Protein AF-A0A966A2Q1-F1 (afdb_monomer_lite)

Foldseek 3Di:
DPPDPCPPVVPDDPVVVVVVVVVVVVVVVVVLVVVCVVCVVPHDPVVSVVVVVVVVVVVCVVVCVVVDCVVVVDPCVPVVVVVVVVVVVVVVVVD

Radius of gyration: 18.0 Å; chains: 1; bounding box: 46×35×42 Å

pLDDT: mean 70.25, std 11.03, range [39.84, 89.94]

Sequence (95 aa):
MFSSHSARFAKFSDPVKAALLIVFAGLLFSSMNAMIRHAASELHPLEIVFFRSLFGFVAMLPWLSRQGLGVLRSRRPGLIGLRTLFGFISMATWF

Structure (mmCIF, N/CA/C/O backbone):
data_AF-A0A966A2Q1-F1
#
_entry.id   AF-A0A966A2Q1-F1
#
loop_
_atom_site.group_PDB
_atom_site.id
_atom_site.type_symbol
_atom_site.label_atom_id
_atom_site.label_alt_id
_atom_site.label_comp_id
_atom_site.label_asym_id
_atom_site.label_entity_id
_atom_site.label_seq_id
_atom_site.pdbx_PDB_ins_code
_atom_site.Cartn_x
_atom_site.Cartn_y
_atom_site.Cartn_z
_atom_site.occupancy
_atom_site.B_iso_or_equiv
_atom_site.auth_seq_id
_atom_site.auth_comp_id
_atom_site.auth_asym_id
_atom_site.auth_atom_id
_atom_site.pdbx_PDB_model_num
ATOM 1 N N . MET A 1 1 ? -23.869 9.126 10.431 1.00 39.84 1 MET A N 1
ATOM 2 C CA . MET A 1 1 ? -24.474 8.066 9.593 1.00 39.84 1 MET A CA 1
ATOM 3 C C . MET A 1 1 ? -23.381 7.129 9.047 1.00 39.84 1 MET A C 1
ATOM 5 O O . MET A 1 1 ? -23.240 6.969 7.849 1.00 39.84 1 MET A O 1
ATOM 9 N N . PHE A 1 2 ? -22.577 6.521 9.933 1.00 46.44 2 PHE A N 1
ATOM 10 C CA . PHE A 1 2 ? -21.497 5.565 9.600 1.00 46.44 2 PHE A CA 1
ATOM 11 C C . PHE A 1 2 ? -21.579 4.322 10.515 1.00 46.44 2 PHE A C 1
ATOM 13 O O . PHE A 1 2 ? -20.570 3.799 10.968 1.00 46.44 2 PHE A O 1
ATOM 20 N N . SER A 1 3 ? -22.795 3.879 10.862 1.00 50.09 3 SER A N 1
ATOM 21 C CA . SER A 1 3 ? -23.021 2.936 11.974 1.00 50.09 3 SER A CA 1
ATOM 22 C C . SER A 1 3 ? -23.832 1.686 11.601 1.00 50.09 3 SER A C 1
ATOM 24 O O . SER A 1 3 ? -24.654 1.239 12.393 1.00 50.09 3 SER A O 1
ATOM 26 N N . SER A 1 4 ? -23.640 1.089 10.417 1.00 50.03 4 SER A N 1
ATOM 27 C CA . SER A 1 4 ? -24.376 -0.153 10.082 1.00 50.03 4 SER A CA 1
ATOM 28 C C . SER A 1 4 ? -23.541 -1.322 9.535 1.00 50.03 4 SER A C 1
ATOM 30 O O . SER A 1 4 ? -23.972 -2.465 9.627 1.00 50.03 4 SER A O 1
ATOM 32 N N . HIS A 1 5 ? -22.291 -1.121 9.096 1.00 53.72 5 HIS A N 1
ATOM 33 C CA . HIS A 1 5 ? -21.454 -2.247 8.637 1.00 53.72 5 HIS A CA 1
ATOM 34 C C . HIS A 1 5 ? -20.673 -2.976 9.754 1.00 53.72 5 HIS A C 1
ATOM 36 O O . HIS A 1 5 ? -20.130 -4.052 9.512 1.00 53.72 5 HIS A O 1
ATOM 42 N N . SER A 1 6 ? -20.646 -2.449 10.987 1.00 54.41 6 SER A N 1
ATOM 43 C CA . SER A 1 6 ? -19.872 -3.025 12.107 1.00 54.41 6 SER A CA 1
ATOM 44 C C . SER A 1 6 ? -20.552 -4.190 12.844 1.00 54.41 6 SER A C 1
ATOM 46 O O . SER A 1 6 ? -19.921 -4.825 13.686 1.00 54.41 6 SER A O 1
ATOM 48 N N . ALA A 1 7 ? -21.812 -4.517 12.540 1.00 50.31 7 ALA A N 1
ATOM 49 C CA . ALA A 1 7 ? -22.607 -5.421 13.379 1.00 50.31 7 ALA A CA 1
ATOM 50 C C . ALA A 1 7 ? -22.302 -6.929 13.215 1.00 50.31 7 ALA A C 1
ATOM 52 O O . ALA A 1 7 ? -22.688 -7.711 14.078 1.00 50.31 7 ALA A O 1
ATOM 53 N N . ARG A 1 8 ? -21.576 -7.372 12.172 1.00 52.78 8 ARG A N 1
ATOM 54 C CA . ARG A 1 8 ? -21.181 -8.799 12.017 1.00 52.78 8 ARG A CA 1
ATOM 55 C C . ARG A 1 8 ? -19.759 -9.127 12.482 1.00 52.78 8 ARG A C 1
ATOM 57 O O . ARG A 1 8 ? -19.449 -10.296 12.674 1.00 52.78 8 ARG A O 1
ATOM 64 N N . PHE A 1 9 ? -18.919 -8.121 12.731 1.00 49.81 9 PHE A N 1
ATOM 65 C CA . PHE A 1 9 ? -17.531 -8.301 13.190 1.00 49.81 9 PHE A CA 1
ATOM 66 C C . PHE A 1 9 ? -17.355 -8.115 14.708 1.00 49.81 9 PHE A C 1
ATOM 68 O O . PHE A 1 9 ? -16.229 -8.062 15.205 1.00 49.81 9 PHE A O 1
ATOM 75 N N . ALA A 1 10 ? -18.456 -8.037 15.458 1.00 51.34 10 ALA A N 1
ATOM 76 C CA . ALA A 1 10 ? -18.478 -7.775 16.898 1.00 51.34 10 ALA A CA 1
ATOM 77 C C . ALA A 1 10 ? -18.044 -8.964 17.787 1.00 51.34 10 ALA A C 1
ATOM 79 O O . ALA A 1 10 ? -18.146 -8.868 19.004 1.00 51.34 10 ALA A O 1
ATOM 80 N N . LYS A 1 11 ? -17.561 -10.081 17.217 1.00 56.16 11 LYS A N 1
ATOM 81 C CA . LYS A 1 11 ? -17.215 -11.296 17.985 1.00 56.16 11 LYS A CA 1
ATOM 82 C C . LYS A 1 11 ? -15.722 -11.638 18.074 1.00 56.16 11 LYS A C 1
ATOM 84 O O . LYS A 1 11 ? -15.375 -12.527 18.840 1.00 56.16 11 LYS A O 1
ATOM 89 N N . PHE A 1 12 ? -14.844 -10.958 17.331 1.00 58.75 12 PHE A N 1
ATOM 90 C CA . PHE A 1 12 ? -13.405 -11.268 17.301 1.00 58.75 12 PHE A CA 1
ATOM 91 C C . PHE A 1 12 ? -12.561 -10.103 17.822 1.00 58.75 12 PHE A C 1
ATOM 93 O O . PHE A 1 12 ? -12.850 -8.945 17.510 1.00 58.75 12 PHE A O 1
ATOM 100 N N . SER A 1 13 ? -11.524 -10.426 18.603 1.00 72.81 13 SER A N 1
ATOM 101 C CA . SER A 1 13 ? -10.578 -9.458 19.161 1.00 72.81 13 SER A CA 1
ATOM 102 C C . SER A 1 13 ? -9.848 -8.697 18.048 1.00 72.81 13 SER A C 1
ATOM 104 O O . SER A 1 13 ? -9.609 -9.230 16.960 1.00 72.81 13 SER A O 1
ATOM 106 N N . ASP A 1 14 ? -9.494 -7.436 18.306 1.00 73.94 14 ASP A N 1
ATOM 107 C CA . ASP A 1 14 ? -8.807 -6.572 17.334 1.00 73.94 14 ASP A CA 1
ATOM 108 C C . ASP A 1 14 ? -7.538 -7.197 16.706 1.00 73.94 14 ASP A C 1
ATOM 110 O O . ASP A 1 14 ? -7.339 -7.023 15.499 1.00 73.94 14 ASP A O 1
ATO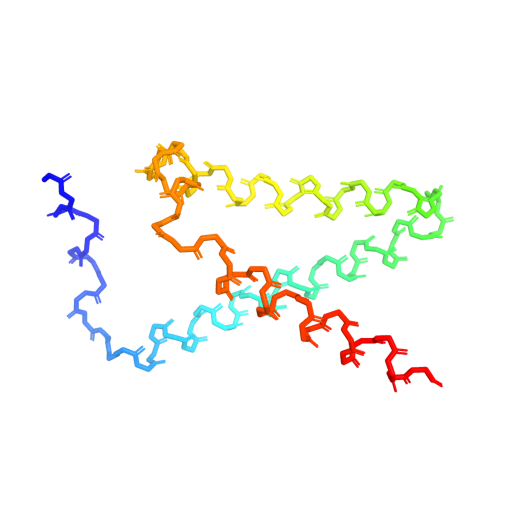M 114 N N . PRO A 1 15 ? -6.742 -8.022 17.422 1.00 81.94 15 PRO A N 1
ATOM 115 C CA . PRO A 1 15 ? -5.622 -8.754 16.829 1.00 81.94 15 PRO A CA 1
ATOM 116 C C . PRO A 1 15 ? -6.031 -9.755 15.740 1.00 81.94 15 PRO A C 1
ATOM 118 O O . PRO A 1 15 ? -5.335 -9.888 14.738 1.00 81.94 15 PRO A O 1
ATOM 121 N N . VAL A 1 16 ? -7.169 -10.443 15.887 1.00 82.94 16 VAL A N 1
ATOM 122 C CA . VAL A 1 16 ? -7.634 -11.444 14.907 1.00 82.94 16 VAL A CA 1
ATOM 123 C C . VAL A 1 16 ? -8.095 -10.766 13.620 1.00 82.94 16 VAL A C 1
ATOM 125 O O . VAL A 1 16 ? -7.821 -11.255 12.526 1.00 82.94 16 VAL A O 1
ATOM 128 N N . LYS A 1 17 ? -8.740 -9.598 13.726 1.00 77.31 17 LYS A N 1
ATOM 129 C CA . LYS A 1 17 ? -9.100 -8.785 12.554 1.00 77.31 17 LYS A CA 1
ATOM 130 C C . LYS A 1 17 ? -7.853 -8.314 11.807 1.00 77.31 17 LYS A C 1
ATOM 132 O O . LYS A 1 17 ? -7.815 -8.410 10.582 1.00 77.31 17 LYS A O 1
ATOM 137 N N . ALA A 1 18 ? -6.834 -7.851 12.534 1.00 80.00 18 ALA A N 1
ATOM 138 C CA . ALA A 1 18 ? -5.554 -7.468 11.944 1.00 80.00 18 ALA A CA 1
ATOM 139 C C . ALA A 1 18 ? -4.866 -8.662 11.261 1.00 80.00 18 ALA A C 1
ATOM 141 O O . ALA A 1 18 ? -4.431 -8.539 10.119 1.00 80.00 18 ALA A O 1
ATOM 142 N N . ALA A 1 19 ? -4.841 -9.831 11.906 1.00 84.81 19 ALA A N 1
ATOM 143 C CA . ALA A 1 19 ? -4.269 -11.048 11.335 1.00 84.81 19 ALA A CA 1
ATOM 144 C C . ALA A 1 19 ? -4.980 -11.468 10.036 1.00 84.81 19 ALA A C 1
ATOM 146 O O . ALA A 1 19 ? -4.319 -11.735 9.035 1.00 84.81 19 ALA A O 1
ATOM 147 N N . LEU A 1 20 ? -6.317 -11.451 10.012 1.00 85.06 20 LEU A N 1
ATOM 148 C CA . LEU A 1 20 ? -7.096 -11.753 8.806 1.00 85.06 20 LEU A CA 1
ATOM 149 C C . LEU A 1 20 ? -6.820 -10.756 7.673 1.00 85.06 20 LEU A C 1
ATOM 151 O O . LEU A 1 20 ? -6.675 -11.167 6.522 1.00 85.06 20 LEU A O 1
ATOM 155 N N . LEU A 1 21 ? -6.702 -9.463 7.988 1.00 81.62 21 LEU A N 1
ATOM 156 C CA . LEU A 1 21 ? -6.342 -8.432 7.011 1.00 81.62 21 LEU A CA 1
ATOM 157 C C . LEU A 1 21 ? -4.934 -8.646 6.440 1.00 81.62 21 LEU A C 1
ATOM 159 O O . LEU A 1 21 ? -4.747 -8.502 5.234 1.00 81.62 21 LEU A O 1
ATOM 163 N N . ILE A 1 22 ? -3.961 -9.017 7.275 1.00 84.38 22 ILE A N 1
ATOM 164 C CA . ILE A 1 22 ? -2.582 -9.294 6.846 1.00 84.38 22 ILE A CA 1
ATOM 165 C C . ILE A 1 22 ? -2.530 -10.536 5.951 1.00 84.38 22 ILE A C 1
ATOM 167 O O . ILE A 1 22 ? -1.900 -10.495 4.897 1.00 84.38 22 ILE A O 1
ATOM 171 N N . VAL A 1 23 ? -3.219 -11.619 6.325 1.00 89.94 23 VAL A N 1
ATOM 172 C CA . VAL A 1 23 ? -3.294 -12.842 5.506 1.00 89.94 23 VAL A CA 1
ATOM 173 C C . VAL A 1 23 ? -3.944 -12.544 4.157 1.00 89.94 23 VAL A C 1
ATOM 175 O O . VAL A 1 23 ? -3.417 -12.931 3.116 1.00 89.94 23 VAL A O 1
ATOM 178 N N . PHE A 1 24 ? -5.049 -11.798 4.155 1.00 84.19 24 PHE A N 1
ATOM 179 C CA . PHE A 1 24 ? -5.722 -11.390 2.926 1.00 84.19 24 PHE A CA 1
ATOM 180 C C . PHE A 1 24 ? -4.828 -10.512 2.036 1.00 84.19 24 PHE A C 1
ATOM 182 O O . PHE A 1 24 ? -4.735 -10.746 0.831 1.00 84.19 24 PHE A O 1
ATOM 189 N N . ALA A 1 25 ? -4.110 -9.550 2.623 1.00 80.00 25 ALA A N 1
ATOM 190 C CA . ALA A 1 25 ? -3.131 -8.738 1.905 1.00 80.00 25 ALA A CA 1
ATOM 191 C C . ALA A 1 25 ? -1.988 -9.590 1.322 1.00 80.00 25 ALA A C 1
ATOM 193 O O . ALA A 1 25 ? -1.589 -9.378 0.178 1.00 80.00 25 ALA A O 1
ATOM 194 N N . GLY A 1 26 ? -1.498 -10.582 2.071 1.00 84.44 26 GLY A N 1
ATOM 195 C CA . GLY A 1 26 ? -0.476 -11.522 1.609 1.00 84.44 26 GLY A CA 1
ATOM 196 C C . GLY A 1 26 ? -0.937 -12.363 0.417 1.00 84.44 26 GLY A C 1
ATOM 197 O O . GLY A 1 26 ? -0.187 -12.514 -0.547 1.00 84.44 26 GLY A O 1
ATOM 198 N N . LEU A 1 27 ? -2.186 -12.840 0.431 1.00 84.81 27 LEU A N 1
ATOM 199 C CA . LEU A 1 27 ? -2.778 -13.571 -0.695 1.00 84.81 27 LEU A CA 1
ATOM 200 C C . LEU A 1 27 ? -2.853 -12.708 -1.958 1.00 84.81 27 LEU A C 1
ATOM 202 O O . LEU A 1 27 ? -2.417 -13.151 -3.017 1.00 84.81 27 LEU A O 1
ATOM 206 N N . LEU A 1 28 ? -3.327 -11.465 -1.836 1.00 81.62 28 LEU A N 1
ATOM 207 C CA . LEU A 1 28 ? -3.377 -10.503 -2.944 1.00 81.62 28 LEU A CA 1
ATOM 208 C C . LEU A 1 28 ? -1.981 -10.193 -3.506 1.00 81.62 28 LEU A C 1
ATOM 210 O O . LEU A 1 28 ? -1.791 -10.077 -4.718 1.00 81.62 28 LEU A O 1
ATOM 214 N N . PHE A 1 29 ? -0.985 -10.061 -2.629 1.00 78.38 29 PHE A N 1
ATOM 215 C CA . PHE A 1 29 ? 0.389 -9.785 -3.039 1.00 78.38 29 PHE A CA 1
ATOM 216 C C . PHE A 1 29 ? 1.033 -10.989 -3.737 1.00 78.38 29 PHE A C 1
ATOM 218 O O . PHE A 1 29 ? 1.742 -10.834 -4.736 1.00 78.38 29 PHE A O 1
ATOM 225 N N . SER A 1 30 ? 0.760 -12.196 -3.239 1.00 83.62 30 SER A N 1
ATOM 226 C CA . SER A 1 30 ? 1.201 -13.449 -3.849 1.00 83.62 30 SER A CA 1
ATOM 227 C C . SER A 1 30 ? 0.551 -13.662 -5.218 1.00 83.62 30 SER A C 1
ATOM 229 O O . SER A 1 30 ? 1.263 -13.911 -6.192 1.00 83.62 30 SER A O 1
ATOM 231 N N . SER A 1 31 ? -0.767 -13.456 -5.341 1.00 80.75 31 SER A N 1
ATOM 232 C CA . SER A 1 31 ? -1.476 -13.573 -6.620 1.00 80.75 31 SER A CA 1
ATOM 233 C C . SER A 1 31 ? -0.982 -12.554 -7.644 1.00 80.75 31 SER A C 1
ATOM 235 O O . SER A 1 31 ? -0.804 -12.901 -8.809 1.00 80.75 31 SER A O 1
ATOM 237 N N . MET A 1 32 ? -0.685 -11.320 -7.216 1.00 78.06 32 MET A N 1
ATOM 238 C CA . MET A 1 32 ? -0.081 -10.310 -8.087 1.00 78.06 32 MET A CA 1
ATOM 239 C C . MET A 1 32 ? 1.282 -10.776 -8.613 1.00 78.06 32 MET A C 1
ATOM 241 O O . MET A 1 32 ? 1.529 -10.692 -9.810 1.00 78.06 32 MET A O 1
ATOM 245 N N . ASN A 1 33 ? 2.153 -11.314 -7.753 1.00 77.00 33 ASN A N 1
ATOM 246 C CA . ASN A 1 33 ? 3.458 -11.841 -8.174 1.00 77.00 33 ASN A CA 1
ATOM 247 C C . ASN A 1 33 ? 3.334 -13.048 -9.115 1.00 77.00 33 ASN A C 1
ATOM 249 O O . ASN A 1 33 ? 4.100 -13.156 -10.072 1.00 77.00 33 ASN A O 1
ATOM 253 N N . ALA A 1 34 ? 2.363 -13.931 -8.878 1.00 79.81 34 ALA A N 1
ATOM 254 C CA . ALA A 1 34 ? 2.082 -15.058 -9.762 1.00 79.81 34 ALA A CA 1
ATOM 255 C C . ALA A 1 34 ? 1.603 -14.588 -11.148 1.00 79.81 34 ALA A C 1
ATOM 257 O O . ALA A 1 34 ? 2.126 -15.050 -12.162 1.00 79.81 34 ALA A O 1
ATOM 258 N N . MET A 1 35 ? 0.688 -13.610 -11.203 1.00 73.94 35 MET A N 1
ATOM 259 C CA . MET A 1 35 ? 0.265 -12.975 -12.460 1.00 73.94 35 MET A CA 1
ATOM 260 C C . MET A 1 35 ? 1.423 -12.280 -13.169 1.00 73.94 35 MET A C 1
ATOM 262 O O . MET A 1 35 ? 1.539 -12.418 -14.377 1.00 73.94 35 MET A O 1
ATOM 266 N N . ILE A 1 36 ? 2.310 -11.590 -12.447 1.00 72.31 36 ILE A N 1
ATOM 267 C CA . ILE A 1 36 ? 3.507 -10.966 -13.031 1.00 72.31 36 ILE A CA 1
ATOM 268 C C . ILE A 1 36 ? 4.411 -12.022 -13.662 1.00 72.31 36 ILE A C 1
ATOM 270 O O . ILE A 1 36 ? 4.878 -11.829 -14.777 1.00 72.31 36 ILE A O 1
ATOM 274 N N . ARG A 1 37 ? 4.644 -13.144 -12.977 1.00 74.69 37 ARG A N 1
ATOM 275 C CA . ARG A 1 37 ? 5.495 -14.225 -13.488 1.00 74.69 37 ARG A CA 1
ATOM 276 C C . ARG A 1 37 ? 4.897 -14.901 -14.725 1.00 74.69 37 ARG A C 1
ATOM 278 O O . ARG A 1 37 ? 5.658 -15.282 -15.606 1.00 74.69 37 ARG A O 1
ATOM 285 N N . HIS A 1 38 ? 3.571 -15.019 -14.803 1.00 71.94 38 HIS A N 1
ATOM 286 C CA . HI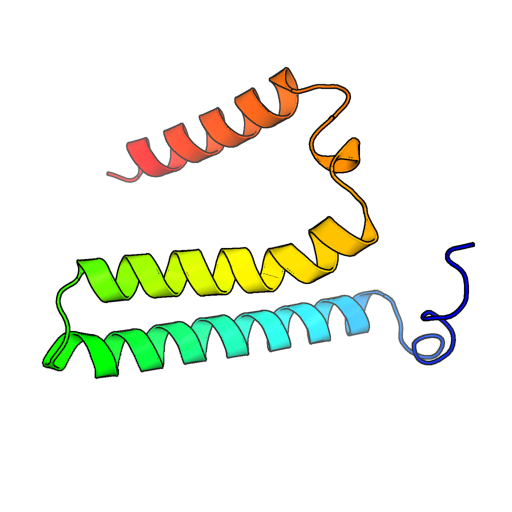S A 1 38 ? 2.883 -15.513 -16.000 1.00 71.94 38 HIS A CA 1
ATOM 287 C C . HIS A 1 38 ? 2.793 -14.476 -17.124 1.00 71.94 38 HIS A C 1
ATOM 289 O O . HIS A 1 38 ? 2.898 -14.839 -18.286 1.00 71.94 38 HIS A O 1
ATOM 295 N N . ALA A 1 39 ? 2.627 -13.195 -16.803 1.00 68.44 39 ALA A N 1
ATOM 296 C CA . ALA A 1 39 ? 2.579 -12.126 -17.794 1.00 68.44 39 ALA A CA 1
ATOM 297 C C . ALA A 1 39 ? 3.971 -11.811 -18.359 1.00 68.44 39 ALA A C 1
ATOM 299 O O . ALA A 1 39 ? 4.087 -11.471 -19.525 1.00 68.44 39 ALA A O 1
ATOM 300 N N . ALA A 1 40 ? 5.040 -11.974 -17.576 1.00 66.31 40 ALA A N 1
ATOM 301 C CA . ALA A 1 40 ? 6.407 -11.666 -17.994 1.00 66.31 40 ALA A CA 1
ATOM 302 C C . ALA A 1 40 ? 6.931 -12.534 -19.153 1.00 66.31 40 ALA A C 1
ATOM 304 O O . ALA A 1 40 ? 7.954 -12.181 -19.733 1.00 66.31 40 ALA A O 1
ATOM 305 N N . SER A 1 41 ? 6.275 -13.653 -19.488 1.00 65.75 41 SER A N 1
ATOM 306 C CA . SER A 1 41 ? 6.647 -14.463 -20.655 1.00 65.75 41 SER A CA 1
ATOM 307 C C . SER A 1 41 ? 6.113 -13.911 -21.980 1.00 65.75 41 SER A C 1
ATOM 309 O O . SER A 1 41 ? 6.685 -14.226 -23.014 1.00 65.75 41 SER A O 1
ATOM 311 N N . GLU A 1 42 ? 5.055 -13.093 -21.958 1.00 63.91 42 GLU A N 1
ATOM 312 C CA . GLU A 1 42 ? 4.317 -12.672 -23.166 1.00 63.91 42 GLU A CA 1
ATOM 313 C C . GLU A 1 42 ? 4.067 -11.149 -23.237 1.00 63.91 42 GLU A C 1
ATOM 315 O O . GLU A 1 42 ? 3.877 -10.605 -24.321 1.00 63.91 42 GLU A O 1
ATOM 320 N N . LEU A 1 43 ? 4.072 -10.436 -22.103 1.00 61.84 43 LEU A N 1
ATOM 321 C CA . LEU A 1 43 ? 3.736 -9.011 -22.001 1.00 61.84 43 LEU A CA 1
ATOM 322 C C . LEU A 1 43 ? 4.957 -8.149 -21.664 1.00 61.84 43 LEU A C 1
ATOM 324 O O . LEU A 1 43 ? 5.782 -8.479 -20.807 1.00 61.84 43 LEU A O 1
ATOM 328 N N . HIS A 1 44 ? 5.016 -6.969 -22.284 1.00 67.50 44 HIS A N 1
ATOM 329 C CA . HIS A 1 44 ? 6.047 -5.973 -22.014 1.00 67.50 44 HIS A CA 1
ATOM 330 C C . HIS A 1 44 ? 5.999 -5.499 -20.544 1.00 67.50 44 HIS A C 1
ATOM 332 O O . HIS A 1 44 ? 4.912 -5.300 -19.993 1.00 67.50 44 HIS A O 1
ATOM 338 N N . PRO A 1 45 ? 7.153 -5.202 -19.912 1.00 72.31 45 PRO A N 1
ATOM 339 C CA . PRO A 1 45 ? 7.232 -4.719 -18.526 1.00 72.31 45 PRO A CA 1
ATOM 340 C C . PRO A 1 45 ? 6.311 -3.531 -18.193 1.00 72.31 45 PRO A C 1
ATOM 342 O O . PRO A 1 45 ? 5.903 -3.362 -17.044 1.00 72.31 45 PRO A O 1
ATOM 345 N N . LEU A 1 46 ? 5.954 -2.719 -19.193 1.00 72.69 46 LEU A N 1
ATOM 346 C CA . LEU A 1 46 ? 5.012 -1.608 -19.052 1.00 72.69 46 LEU A CA 1
ATOM 347 C C . LEU A 1 46 ? 3.598 -2.055 -18.666 1.00 72.69 46 LEU A C 1
ATOM 349 O O . LEU A 1 46 ? 2.976 -1.414 -17.821 1.00 72.69 46 LEU A O 1
ATOM 353 N N . GLU A 1 47 ? 3.097 -3.154 -19.226 1.00 70.88 47 GLU A N 1
ATOM 354 C CA . GLU A 1 47 ? 1.748 -3.643 -18.926 1.00 70.88 47 GLU A CA 1
ATOM 355 C C . GLU A 1 47 ? 1.665 -4.164 -17.493 1.00 70.88 47 GLU A C 1
ATOM 357 O O . GLU A 1 47 ? 0.717 -3.868 -16.768 1.00 70.88 47 GLU A O 1
ATOM 362 N N . ILE A 1 48 ? 2.721 -4.833 -17.030 1.00 73.56 48 ILE A N 1
ATOM 363 C CA . ILE A 1 48 ? 2.854 -5.275 -15.639 1.00 73.56 48 ILE A CA 1
ATOM 364 C C . ILE A 1 48 ? 2.745 -4.086 -14.667 1.00 73.56 48 ILE A C 1
ATOM 366 O O . ILE A 1 48 ? 2.007 -4.145 -13.676 1.00 73.56 48 ILE A O 1
ATOM 370 N N . VAL A 1 49 ? 3.453 -2.988 -14.950 1.00 78.19 49 VAL A N 1
ATOM 371 C CA . VAL A 1 49 ? 3.422 -1.775 -14.115 1.00 78.19 49 VAL A CA 1
ATOM 372 C C . VAL A 1 49 ? 2.065 -1.065 -14.207 1.00 78.19 49 VAL A C 1
ATOM 374 O O . VAL A 1 49 ? 1.552 -0.587 -13.186 1.00 78.19 49 VAL A O 1
ATOM 377 N N . PHE A 1 50 ? 1.451 -1.042 -15.393 1.00 79.12 50 PHE A N 1
ATOM 378 C CA . PHE A 1 50 ? 0.119 -0.482 -15.614 1.00 79.12 50 PHE A CA 1
ATOM 379 C C . PHE A 1 50 ? -0.942 -1.225 -14.801 1.00 79.12 50 PHE A C 1
ATOM 381 O O . PHE A 1 50 ? -1.651 -0.598 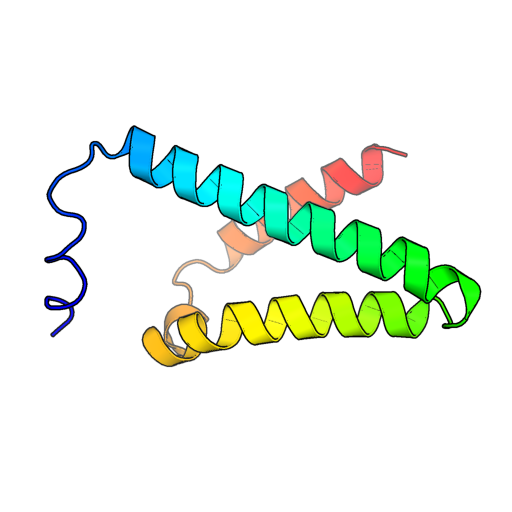-14.014 1.00 79.12 50 PHE A O 1
ATOM 388 N N . PHE A 1 51 ? -1.005 -2.556 -14.901 1.00 74.62 51 PHE A N 1
ATOM 389 C CA . PHE A 1 51 ? -1.968 -3.363 -14.153 1.00 74.62 51 PHE A CA 1
ATOM 390 C C . PHE A 1 51 ? -1.766 -3.246 -12.645 1.00 74.62 51 PHE A C 1
ATOM 392 O O . PHE A 1 51 ? -2.743 -3.082 -11.917 1.00 74.62 51 PHE A O 1
ATOM 399 N N . ARG A 1 52 ? -0.520 -3.243 -12.155 1.00 76.12 52 ARG A N 1
ATOM 400 C CA . ARG A 1 52 ? -0.236 -3.009 -10.728 1.00 76.12 52 ARG A CA 1
ATOM 401 C C . ARG A 1 52 ? -0.827 -1.683 -10.244 1.00 76.12 52 ARG A C 1
ATOM 403 O O . ARG A 1 52 ? -1.456 -1.633 -9.186 1.00 76.12 52 ARG A O 1
ATOM 410 N N . SER A 1 53 ? -0.624 -0.623 -11.020 1.00 80.25 53 SER A N 1
ATOM 411 C CA . SER A 1 53 ? -1.122 0.718 -10.700 1.00 80.25 53 SER A CA 1
ATOM 412 C C . SER A 1 53 ? -2.645 0.786 -10.813 1.00 80.25 53 SER A C 1
ATOM 414 O O . SER A 1 53 ? -3.292 1.382 -9.955 1.00 80.25 53 SER A O 1
ATOM 416 N N . LEU A 1 54 ? -3.225 0.105 -11.805 1.00 79.81 54 LEU A N 1
ATOM 417 C CA . LEU A 1 54 ? -4.665 0.006 -12.012 1.00 79.81 54 LEU A CA 1
ATOM 418 C C . LEU A 1 54 ? -5.351 -0.748 -10.871 1.00 79.81 54 LEU A C 1
ATOM 420 O O . LEU A 1 54 ? -6.312 -0.235 -10.315 1.00 79.81 54 LEU A O 1
ATOM 424 N N . PHE A 1 55 ? -4.859 -1.919 -10.460 1.00 78.81 55 PHE A N 1
ATOM 425 C CA . PHE A 1 55 ? -5.433 -2.663 -9.334 1.00 78.81 55 PHE A CA 1
ATOM 426 C C . PHE A 1 55 ? -5.283 -1.910 -8.014 1.00 78.81 55 PHE A C 1
ATOM 428 O O . PHE A 1 55 ? -6.227 -1.880 -7.225 1.00 78.81 55 PHE A O 1
ATOM 435 N N . GLY A 1 56 ? -4.143 -1.246 -7.793 1.00 77.94 56 GLY A N 1
ATOM 436 C CA . GLY A 1 56 ? -3.969 -0.342 -6.656 1.00 77.94 56 GLY A CA 1
ATOM 437 C C . GLY A 1 56 ? -4.995 0.792 -6.671 1.00 77.94 56 GLY A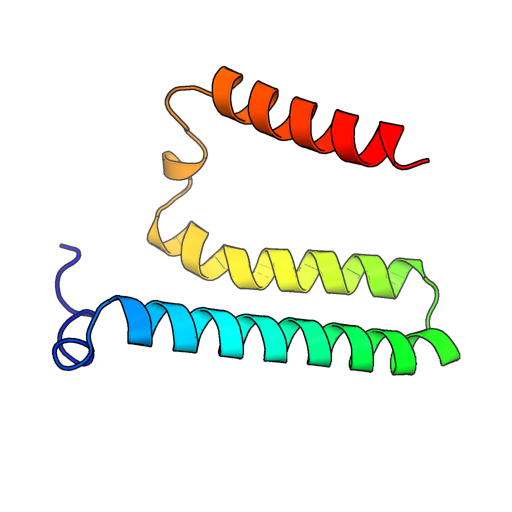 C 1
ATOM 438 O O . GLY A 1 56 ? -5.638 1.059 -5.658 1.00 77.94 56 GLY A O 1
ATOM 439 N N . PHE A 1 57 ? -5.218 1.403 -7.835 1.00 78.38 57 PHE A N 1
ATOM 440 C CA . PHE A 1 57 ? -6.203 2.465 -8.020 1.00 78.38 57 PHE A CA 1
ATOM 441 C C . PHE A 1 57 ? -7.642 1.972 -7.815 1.00 78.38 57 PHE A C 1
ATOM 443 O O . PHE A 1 57 ? -8.399 2.587 -7.066 1.00 78.38 57 PHE A O 1
ATOM 450 N N . VAL A 1 58 ? -8.006 0.831 -8.404 1.00 80.06 58 VAL A N 1
ATOM 451 C CA . VAL A 1 58 ? -9.320 0.185 -8.260 1.00 80.06 58 VAL A CA 1
ATOM 452 C C . VAL A 1 58 ? -9.578 -0.216 -6.809 1.00 80.06 58 VAL A C 1
ATOM 454 O O . VAL A 1 58 ? -10.681 0.001 -6.322 1.00 80.06 58 VAL A O 1
ATOM 457 N N . ALA A 1 59 ? -8.579 -0.732 -6.089 1.00 78.06 59 ALA A N 1
ATOM 458 C CA . ALA A 1 59 ? -8.693 -1.035 -4.662 1.00 78.06 59 ALA A CA 1
ATOM 459 C C . ALA A 1 59 ? -8.851 0.235 -3.806 1.00 78.06 59 ALA A C 1
ATOM 461 O O . ALA A 1 59 ? -9.546 0.221 -2.787 1.00 78.06 59 ALA A O 1
ATOM 462 N N . MET A 1 60 ? -8.249 1.348 -4.232 1.00 73.00 60 MET A N 1
ATOM 463 C CA . MET A 1 60 ? -8.365 2.643 -3.559 1.00 73.00 60 MET A CA 1
ATOM 464 C C . MET A 1 60 ? -9.691 3.359 -3.871 1.00 73.00 60 MET A C 1
ATOM 466 O O . MET A 1 60 ? -10.180 4.133 -3.049 1.00 73.00 60 MET A O 1
ATOM 470 N N . LEU A 1 61 ? -10.321 3.066 -5.012 1.00 76.75 61 LEU A N 1
ATOM 471 C CA . LEU A 1 61 ? -11.574 3.663 -5.489 1.00 76.75 61 LEU A CA 1
ATOM 472 C C . LEU A 1 61 ? -12.791 3.496 -4.543 1.00 76.75 61 LEU A C 1
ATOM 474 O O . LEU A 1 61 ? -13.459 4.494 -4.253 1.00 76.75 61 LEU A O 1
ATOM 478 N N . PRO A 1 62 ? -13.121 2.297 -4.014 1.00 73.31 62 PRO A N 1
ATOM 479 C CA . PRO A 1 62 ? -14.247 2.121 -3.094 1.00 73.31 62 PRO A CA 1
ATOM 480 C C . PRO A 1 62 ? -13.997 2.797 -1.742 1.00 73.31 62 PRO A C 1
ATOM 482 O O . PRO A 1 62 ? -14.939 3.199 -1.062 1.00 73.31 62 PRO A O 1
ATOM 485 N N . TRP A 1 63 ? -12.734 2.953 -1.346 1.00 69.50 63 TRP A N 1
ATOM 486 C CA . TRP A 1 63 ? -12.371 3.710 -0.153 1.00 69.50 63 TRP A CA 1
ATOM 487 C C . TRP A 1 63 ? -12.494 5.221 -0.397 1.00 69.50 63 TRP A C 1
ATOM 489 O O . TRP A 1 63 ? -13.081 5.931 0.420 1.00 69.50 63 TRP A O 1
ATOM 499 N N . LEU A 1 64 ? -12.032 5.698 -1.556 1.00 70.94 64 LEU A N 1
ATOM 500 C CA . LEU A 1 64 ? -12.090 7.104 -1.956 1.00 70.94 64 LEU A CA 1
ATOM 501 C C . LEU A 1 64 ? -13.529 7.593 -2.181 1.00 70.94 64 LEU A C 1
ATOM 503 O O . LEU A 1 64 ? -13.871 8.694 -1.762 1.00 70.94 64 LEU A O 1
ATOM 507 N N . SER A 1 65 ? -14.394 6.771 -2.779 1.00 67.75 65 SER A N 1
ATOM 508 C CA . SER A 1 65 ? -15.823 7.086 -2.949 1.00 67.75 65 SER A CA 1
ATOM 509 C C . SER A 1 65 ? -16.586 7.119 -1.621 1.00 67.75 65 SER A C 1
ATOM 511 O O . SER A 1 65 ? -17.486 7.937 -1.457 1.00 67.75 65 SER A O 1
ATOM 513 N N . ARG A 1 66 ? -16.205 6.279 -0.647 1.00 66.69 66 ARG A N 1
ATOM 514 C CA . ARG A 1 66 ? -16.816 6.256 0.693 1.00 66.69 66 ARG A CA 1
ATOM 515 C C . ARG A 1 66 ? -16.391 7.414 1.590 1.00 66.69 66 ARG A C 1
ATOM 517 O O . ARG A 1 66 ? -17.172 7.808 2.451 1.00 66.69 66 ARG A O 1
ATOM 524 N N . GLN A 1 67 ? -15.176 7.933 1.423 1.00 63.78 67 GLN A N 1
ATOM 525 C CA . GLN A 1 67 ? -14.663 9.034 2.247 1.00 63.78 67 GLN A CA 1
ATOM 526 C C . GLN A 1 67 ? -14.680 10.407 1.548 1.00 63.78 67 GLN A C 1
ATOM 528 O O . GLN A 1 67 ? -14.573 11.440 2.209 1.00 63.78 67 GLN A O 1
ATOM 533 N N . GLY A 1 68 ? -14.860 10.432 0.225 1.00 64.50 68 GLY A N 1
ATOM 534 C CA . GLY A 1 68 ? -14.879 11.636 -0.601 1.00 64.50 68 GLY A CA 1
ATOM 535 C C . GLY A 1 68 ? -13.492 12.252 -0.837 1.00 64.50 68 GLY A C 1
ATOM 536 O O . GLY A 1 68 ? -12.520 11.981 -0.130 1.00 64.50 68 GLY A O 1
ATOM 537 N N . LEU A 1 69 ? -13.408 13.171 -1.808 1.00 59.75 69 LEU A N 1
ATOM 538 C CA . LEU A 1 69 ? -12.203 13.975 -2.093 1.00 59.75 69 LEU A CA 1
ATOM 539 C C . LEU A 1 69 ? -11.757 14.844 -0.893 1.00 59.75 69 LEU A C 1
ATOM 541 O O . LEU A 1 69 ? -10.644 15.365 -0.878 1.00 59.75 69 LEU A O 1
ATOM 545 N N . GLY A 1 70 ? -12.598 14.979 0.139 1.00 55.22 70 GLY A N 1
ATOM 546 C C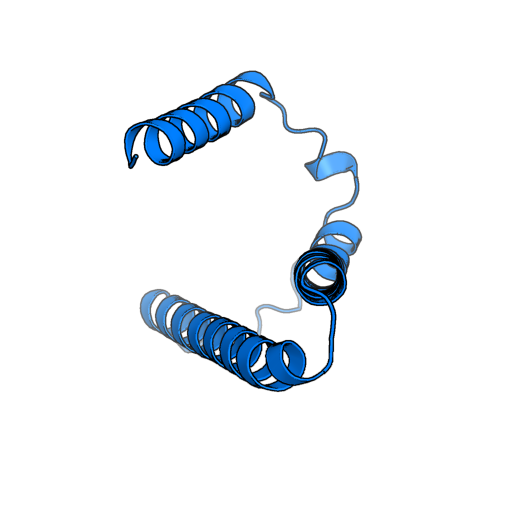A . GLY A 1 70 ? -12.271 15.662 1.393 1.00 55.22 70 GLY A CA 1
ATOM 547 C C . GLY A 1 70 ? -11.156 14.989 2.202 1.00 55.22 70 GLY A C 1
ATOM 548 O O . GLY A 1 70 ? -10.468 15.679 2.946 1.00 55.22 70 GLY A O 1
ATOM 549 N N . VAL A 1 71 ? -10.905 13.686 2.018 1.00 57.06 71 VAL A N 1
ATOM 550 C CA . VAL A 1 71 ? -9.785 12.981 2.677 1.00 57.06 71 VAL A CA 1
ATOM 551 C C . VAL A 1 71 ? -8.440 13.221 1.993 1.00 57.06 71 VAL A C 1
ATOM 553 O O . VAL A 1 71 ? -7.406 13.243 2.660 1.00 57.06 71 VAL A O 1
ATOM 556 N N . LEU A 1 72 ? -8.443 13.504 0.687 1.00 55.69 72 LEU A N 1
ATOM 557 C CA . LEU A 1 72 ? -7.258 14.025 -0.006 1.00 55.69 72 LEU A CA 1
ATOM 558 C C . LEU A 1 72 ? -6.892 15.427 0.493 1.00 55.69 72 LEU A C 1
ATOM 560 O O . LEU A 1 72 ? -5.722 15.809 0.459 1.00 55.69 72 LEU A O 1
ATOM 564 N N . ARG A 1 73 ? -7.864 16.177 1.033 1.00 51.56 73 ARG A N 1
ATOM 565 C CA . ARG A 1 73 ? -7.623 17.442 1.734 1.00 51.56 73 ARG A CA 1
ATOM 566 C C . ARG A 1 73 ? -7.112 17.183 3.151 1.00 51.56 73 ARG A C 1
ATOM 568 O O . ARG A 1 73 ? -7.729 17.536 4.153 1.00 51.56 73 ARG A O 1
ATOM 575 N N .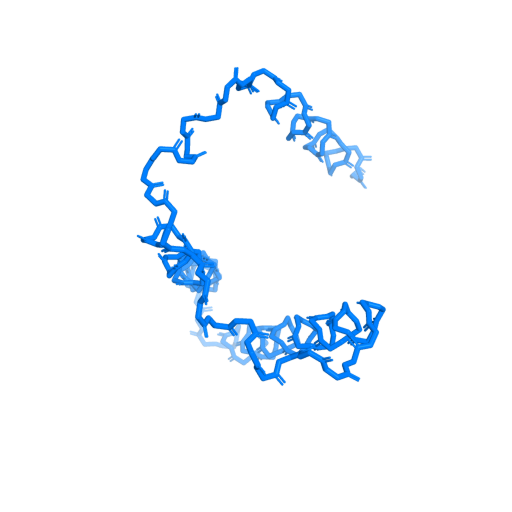 SER A 1 74 ? -5.949 16.548 3.225 1.00 55.84 74 SER A N 1
ATOM 576 C CA . SER A 1 74 ? -5.274 16.288 4.487 1.00 55.84 74 SER A CA 1
ATOM 577 C C . SER A 1 74 ? -4.855 17.612 5.138 1.00 55.84 74 SER A C 1
ATOM 579 O O . SER A 1 74 ? -4.230 18.461 4.504 1.00 55.84 74 SER A O 1
ATOM 581 N N . ARG A 1 75 ? -5.191 17.802 6.422 1.00 57.22 75 ARG A N 1
ATOM 582 C CA . ARG A 1 75 ? -4.945 19.038 7.200 1.00 57.22 75 ARG A CA 1
ATOM 583 C C . ARG A 1 75 ? -3.459 19.413 7.351 1.00 57.22 75 ARG A C 1
ATOM 585 O O . ARG A 1 75 ? -3.176 20.508 7.830 1.00 57.22 75 ARG A O 1
ATOM 592 N N . ARG A 1 76 ? -2.516 18.522 7.006 1.00 59.19 76 ARG A N 1
ATOM 593 C CA . ARG A 1 76 ? -1.057 18.727 7.138 1.00 59.19 76 ARG A CA 1
ATOM 594 C C . ARG A 1 76 ? -0.273 18.065 5.987 1.00 59.19 76 ARG A C 1
ATOM 596 O O . ARG A 1 76 ? 0.381 17.045 6.212 1.00 59.19 76 ARG A O 1
ATOM 603 N N . PRO A 1 77 ? -0.295 18.630 4.766 1.00 63.75 77 PRO A N 1
ATOM 604 C CA . PRO A 1 77 ? 0.403 18.056 3.609 1.00 63.75 77 PRO A CA 1
ATOM 605 C C . PRO A 1 77 ? 1.918 17.898 3.832 1.00 63.75 77 PRO A C 1
ATOM 607 O O . PRO A 1 77 ? 2.505 16.932 3.356 1.00 63.75 77 PRO A O 1
ATOM 610 N N . GLY A 1 78 ? 2.543 18.774 4.632 1.00 63.16 78 GLY A N 1
ATOM 611 C CA . GLY A 1 78 ? 3.982 18.719 4.921 1.00 63.16 78 GLY A CA 1
ATOM 612 C C . GLY A 1 78 ? 4.442 17.471 5.688 1.00 63.16 78 GLY A C 1
ATOM 613 O O . GLY A 1 78 ? 5.515 16.951 5.409 1.00 63.16 78 GLY A O 1
ATOM 614 N N . LEU A 1 79 ? 3.627 16.934 6.606 1.00 66.19 79 LEU A N 1
ATOM 615 C CA . LEU A 1 79 ? 3.975 15.717 7.360 1.00 66.19 79 LEU A CA 1
ATOM 616 C C . LEU A 1 79 ? 3.892 14.456 6.492 1.00 66.19 79 LEU A C 1
ATOM 618 O O . LEU A 1 79 ? 4.696 13.540 6.653 1.00 66.19 79 LEU A O 1
ATOM 622 N N . ILE A 1 80 ? 2.938 14.421 5.558 1.00 70.62 80 ILE A N 1
ATOM 623 C CA . ILE A 1 80 ? 2.844 13.348 4.563 1.00 70.62 80 ILE A CA 1
ATOM 624 C C . ILE A 1 80 ? 4.025 13.448 3.601 1.00 70.62 80 ILE A C 1
ATOM 626 O O . ILE A 1 80 ? 4.688 12.439 3.386 1.00 70.62 80 ILE A O 1
ATOM 630 N N . GLY A 1 81 ? 4.334 14.657 3.116 1.00 72.06 81 GLY A N 1
ATOM 631 C CA . GLY A 1 81 ? 5.492 14.921 2.262 1.00 72.06 81 GLY A CA 1
ATOM 632 C C . GLY A 1 81 ? 6.805 14.470 2.901 1.00 72.06 81 GLY A C 1
ATOM 633 O O . GLY A 1 81 ? 7.560 13.728 2.281 1.00 72.06 81 GLY A O 1
ATOM 634 N N . LEU A 1 82 ? 7.039 14.825 4.168 1.00 75.19 82 LEU A N 1
ATOM 635 C CA . LEU A 1 82 ? 8.233 14.412 4.907 1.00 75.19 82 LEU A CA 1
ATOM 636 C C . LEU A 1 82 ? 8.294 12.889 5.094 1.00 75.19 82 LEU A C 1
ATOM 638 O O . LEU A 1 82 ? 9.347 12.290 4.897 1.00 75.19 82 LEU A O 1
ATOM 642 N N . ARG A 1 83 ? 7.166 12.238 5.407 1.00 72.19 83 ARG A N 1
ATOM 643 C CA . ARG A 1 83 ? 7.092 10.774 5.533 1.00 72.19 83 ARG A CA 1
ATOM 644 C C . ARG A 1 83 ? 7.383 10.067 4.207 1.00 72.19 83 ARG A C 1
ATOM 646 O O . ARG A 1 83 ? 8.118 9.082 4.201 1.00 72.19 83 ARG A O 1
ATOM 653 N N . THR A 1 84 ? 6.818 10.546 3.100 1.00 76.06 84 THR A N 1
ATOM 654 C CA . THR A 1 84 ? 7.095 9.989 1.769 1.00 76.06 84 THR A CA 1
ATOM 655 C C . THR A 1 84 ? 8.532 10.248 1.343 1.00 76.06 84 THR A C 1
ATOM 657 O O . THR A 1 84 ? 9.138 9.356 0.763 1.00 76.06 84 THR A O 1
ATOM 660 N N . LEU A 1 85 ? 9.096 11.412 1.684 1.00 80.50 85 LEU A N 1
ATOM 661 C CA . LEU A 1 85 ? 10.477 11.777 1.372 1.00 80.50 85 LEU A CA 1
ATOM 662 C C . LEU A 1 85 ? 11.468 10.887 2.123 1.00 80.50 85 LEU A C 1
ATOM 664 O O . LEU A 1 85 ? 12.356 10.325 1.499 1.00 80.50 85 LEU A O 1
ATOM 668 N N . PHE A 1 86 ? 11.276 10.682 3.428 1.00 81.12 86 PHE A N 1
ATOM 669 C CA . PHE A 1 86 ? 12.092 9.745 4.206 1.00 81.12 86 PHE A CA 1
ATOM 670 C C . PHE A 1 86 ? 12.004 8.316 3.657 1.00 81.12 86 PHE A C 1
ATOM 672 O O . PHE A 1 86 ? 13.031 7.660 3.520 1.00 81.12 86 PHE A O 1
ATOM 679 N N . GLY A 1 87 ? 10.807 7.850 3.278 1.00 74.31 87 GLY A N 1
ATOM 680 C CA . GLY A 1 87 ? 10.646 6.543 2.631 1.00 74.31 87 GLY A CA 1
ATOM 681 C C . GLY A 1 87 ? 11.363 6.448 1.279 1.00 74.31 87 GLY A C 1
ATOM 682 O O . GLY A 1 87 ? 11.967 5.422 0.974 1.00 74.31 87 GLY A O 1
ATOM 683 N N . PHE A 1 88 ? 11.344 7.529 0.496 1.00 78.44 88 PHE A N 1
ATOM 684 C CA . PHE A 1 88 ? 12.068 7.629 -0.771 1.00 78.44 88 PHE A CA 1
ATOM 685 C C . PHE A 1 88 ? 13.582 7.612 -0.569 1.00 78.44 88 PHE A C 1
ATOM 687 O O . PHE A 1 88 ? 14.277 6.879 -1.264 1.00 78.44 88 PHE A O 1
ATOM 694 N N . ILE A 1 89 ? 14.082 8.377 0.404 1.00 82.06 89 ILE A N 1
ATOM 695 C CA . ILE A 1 89 ? 15.501 8.416 0.761 1.00 82.06 89 ILE A CA 1
ATOM 696 C C . ILE A 1 89 ? 15.954 7.020 1.186 1.00 82.06 89 ILE A C 1
ATOM 698 O O . ILE A 1 89 ? 16.934 6.535 0.642 1.00 82.06 89 ILE A O 1
ATOM 702 N N . SER A 1 90 ? 15.213 6.339 2.068 1.00 76.06 90 SER A N 1
ATOM 703 C CA . SER A 1 90 ? 15.545 4.973 2.498 1.00 76.06 90 SER A CA 1
ATOM 704 C C . SER A 1 90 ? 15.572 3.950 1.359 1.00 76.06 90 SER A C 1
ATOM 706 O O . SER A 1 90 ? 16.376 3.028 1.403 1.00 76.06 90 SER A O 1
ATOM 708 N N . MET A 1 91 ? 14.704 4.081 0.351 1.00 67.12 91 MET A N 1
ATOM 709 C CA . MET A 1 91 ? 14.751 3.238 -0.853 1.00 67.12 91 MET A CA 1
ATOM 710 C C . MET A 1 91 ? 15.932 3.598 -1.762 1.00 67.12 91 MET A C 1
ATOM 712 O O . MET A 1 91 ? 16.521 2.710 -2.368 1.00 67.12 91 MET A O 1
ATOM 716 N N . ALA A 1 92 ? 16.289 4.881 -1.853 1.00 70.62 92 ALA A N 1
ATOM 717 C CA . ALA A 1 92 ? 17.388 5.356 -2.688 1.00 70.62 92 ALA A CA 1
ATOM 718 C C . ALA A 1 92 ? 18.771 4.998 -2.119 1.00 70.62 92 ALA A C 1
ATOM 720 O O . ALA A 1 92 ? 19.668 4.691 -2.892 1.00 70.62 92 ALA A O 1
ATOM 721 N N . THR A 1 93 ? 18.941 4.991 -0.792 1.00 76.38 93 THR A N 1
ATOM 722 C CA . THR A 1 93 ? 20.177 4.533 -0.124 1.00 76.38 93 THR A CA 1
ATOM 723 C C . THR A 1 93 ? 20.241 3.023 0.100 1.00 76.38 93 THR A C 1
ATOM 725 O O . THR A 1 93 ? 21.199 2.539 0.695 1.00 76.38 93 THR A O 1
ATOM 728 N N . TRP A 1 94 ? 19.237 2.265 -0.350 1.00 63.28 94 TRP A N 1
ATOM 729 C CA . TRP A 1 94 ? 19.315 0.802 -0.374 1.00 63.28 94 TRP A CA 1
ATOM 730 C C . TRP A 1 94 ? 20.235 0.292 -1.502 1.00 63.28 94 TRP A C 1
ATOM 732 O O . TRP A 1 94 ? 20.649 -0.866 -1.476 1.00 63.28 94 TRP A O 1
ATOM 742 N N . PHE A 1 95 ? 20.543 1.136 -2.489 1.00 48.34 95 PHE A N 1
ATOM 743 C CA . PHE A 1 95 ? 21.502 0.842 -3.555 1.00 48.34 95 PHE A CA 1
ATOM 744 C C . PHE A 1 95 ? 22.929 1.186 -3.119 1.00 48.34 95 PHE A C 1
ATOM 746 O O . PHE A 1 95 ? 23.842 0.409 -3.473 1.00 48.34 95 PHE A O 1
#

Secondary structure (DSSP, 8-state):
---SGGGGSTTS-HHHHHHHHHHHHHHHHHHHHHHHHHHTTTS-HHHHHHHHHHHHHHHHHHHHHHH-TTTTS-S-HHHHHHHHHHHHHHHHTT-